Protein AF-A0A0R2EYM8-F1 (afdb_monomer)

Structure (mmCIF, N/CA/C/O backbone):
data_AF-A0A0R2EYM8-F1
#
_entry.id   AF-A0A0R2EYM8-F1
#
loop_
_atom_site.group_PDB
_atom_site.id
_atom_site.type_symbol
_atom_site.label_atom_id
_atom_site.label_alt_id
_atom_site.label_comp_id
_atom_site.label_asym_id
_atom_site.label_entity_id
_atom_site.label_seq_id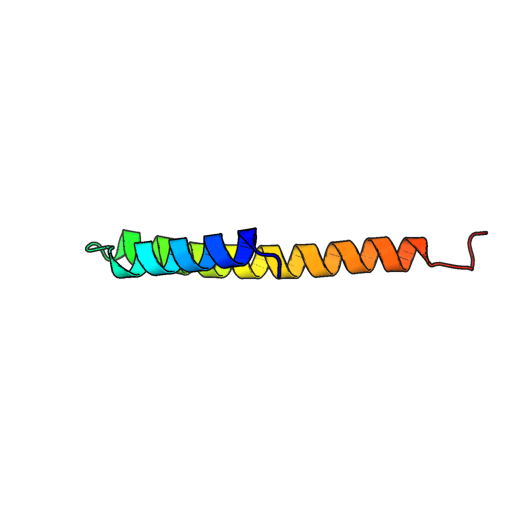
_atom_site.pdbx_PDB_ins_code
_atom_site.Cartn_x
_atom_site.Cartn_y
_atom_site.Cartn_z
_atom_site.occupancy
_atom_site.B_iso_or_equiv
_atom_site.auth_seq_id
_atom_site.auth_comp_id
_atom_site.auth_asym_id
_atom_site.auth_atom_id
_atom_site.pdbx_PDB_model_num
ATOM 1 N N . MET A 1 1 ? 10.264 4.620 -8.780 1.00 78.00 1 MET A N 1
ATOM 2 C CA . MET A 1 1 ? 8.870 4.814 -8.331 1.00 78.00 1 MET A CA 1
ATOM 3 C C . MET A 1 1 ? 8.319 6.153 -8.800 1.00 78.00 1 MET A C 1
ATOM 5 O O . MET A 1 1 ? 8.793 7.199 -8.349 1.00 78.00 1 MET A O 1
ATOM 9 N N . ASP A 1 2 ? 7.358 6.105 -9.723 1.00 91.25 2 ASP A N 1
ATOM 10 C CA . ASP A 1 2 ? 6.697 7.280 -10.303 1.00 91.25 2 ASP A CA 1
ATOM 11 C C . ASP A 1 2 ? 5.790 8.030 -9.304 1.00 91.25 2 ASP A C 1
ATOM 13 O O . ASP A 1 2 ? 5.536 7.584 -8.179 1.00 91.25 2 ASP A O 1
ATOM 17 N N . GLU A 1 3 ? 5.347 9.220 -9.712 1.00 94.81 3 GLU A N 1
ATOM 18 C CA . GLU A 1 3 ? 4.506 10.115 -8.911 1.00 94.81 3 GLU A CA 1
ATOM 19 C C . GLU A 1 3 ? 3.123 9.517 -8.621 1.00 94.81 3 GLU A C 1
ATOM 21 O O . GLU A 1 3 ? 2.637 9.609 -7.494 1.00 94.81 3 GLU A O 1
ATOM 26 N N . THR A 1 4 ? 2.524 8.831 -9.594 1.00 95.31 4 THR A N 1
ATOM 27 C CA . THR A 1 4 ? 1.212 8.189 -9.448 1.00 95.31 4 THR A CA 1
ATOM 28 C C . THR A 1 4 ? 1.234 7.102 -8.379 1.00 95.31 4 THR A C 1
ATOM 30 O O . THR A 1 4 ? 0.328 7.014 -7.554 1.00 95.31 4 THR A O 1
ATOM 33 N N . THR A 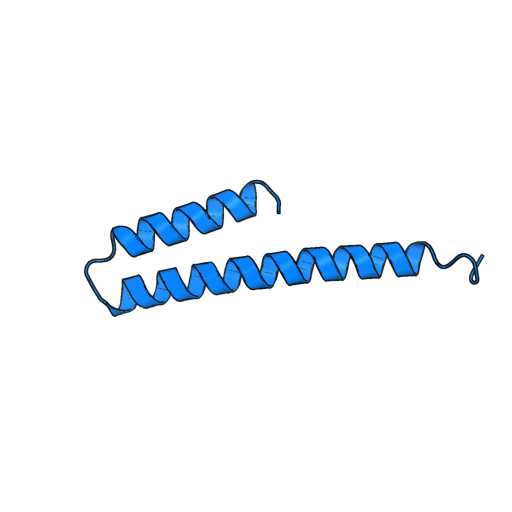1 5 ? 2.289 6.299 -8.340 1.00 96.31 5 THR A N 1
ATOM 34 C CA . THR A 1 5 ? 2.440 5.211 -7.381 1.00 96.31 5 THR A CA 1
ATOM 35 C C . THR A 1 5 ? 2.679 5.756 -5.976 1.00 96.31 5 THR A C 1
ATOM 37 O O . THR A 1 5 ? 2.114 5.237 -5.016 1.00 96.31 5 THR A O 1
ATOM 40 N N . LYS A 1 6 ? 3.457 6.839 -5.835 1.00 97.12 6 LYS A N 1
ATOM 41 C CA . LYS A 1 6 ? 3.609 7.542 -4.549 1.00 97.12 6 LYS A CA 1
ATOM 42 C C . LYS A 1 6 ? 2.275 8.089 -4.050 1.00 97.12 6 LYS A C 1
ATOM 44 O O . LYS A 1 6 ? 1.937 7.871 -2.891 1.00 97.12 6 LYS A O 1
ATOM 49 N N . TRP A 1 7 ? 1.513 8.736 -4.930 1.00 97.75 7 TRP A N 1
ATOM 50 C CA . TRP A 1 7 ? 0.179 9.235 -4.606 1.00 97.75 7 TRP A CA 1
ATOM 51 C C . TRP A 1 7 ? -0.763 8.100 -4.174 1.00 97.75 7 TRP A C 1
ATOM 53 O O . TRP A 1 7 ? -1.423 8.214 -3.148 1.00 97.75 7 TRP A O 1
ATOM 63 N N . LEU A 1 8 ? -0.768 6.963 -4.877 1.00 97.94 8 LEU A N 1
ATOM 64 C CA . LEU A 1 8 ? -1.581 5.798 -4.506 1.00 97.94 8 LEU A CA 1
ATOM 65 C C . LEU A 1 8 ? -1.210 5.218 -3.133 1.00 97.94 8 LEU A C 1
ATOM 67 O O . LEU A 1 8 ? -2.101 4.830 -2.376 1.00 97.94 8 LEU A O 1
ATOM 71 N N . LEU A 1 9 ? 0.084 5.152 -2.800 1.00 98.19 9 LEU A N 1
ATOM 72 C CA . LEU A 1 9 ? 0.520 4.699 -1.476 1.00 98.19 9 LEU A CA 1
ATOM 73 C C . LEU A 1 9 ? 0.047 5.629 -0.363 1.00 98.19 9 LEU A C 1
ATOM 75 O O . LEU A 1 9 ? -0.414 5.140 0.667 1.00 98.19 9 LEU A O 1
ATOM 79 N N . ASP A 1 10 ? 0.162 6.937 -0.579 1.00 98.12 10 ASP A N 1
ATOM 80 C CA . ASP A 1 10 ? -0.291 7.949 0.371 1.00 98.12 10 ASP A CA 1
ATOM 81 C C . ASP A 1 10 ? -1.807 7.860 0.586 1.00 98.12 10 ASP A C 1
ATOM 83 O O . ASP A 1 10 ? -2.271 7.786 1.720 1.00 98.12 10 ASP A O 1
ATOM 87 N N . GLN A 1 11 ? -2.588 7.724 -0.491 1.00 98.50 11 GLN A N 1
ATOM 88 C CA . GLN A 1 11 ? -4.036 7.551 -0.378 1.00 98.50 11 GLN A CA 1
ATOM 89 C C . GLN A 1 11 ? -4.416 6.273 0.377 1.00 98.50 11 GLN A C 1
ATOM 91 O O . GLN A 1 11 ? -5.294 6.316 1.236 1.00 98.50 11 GLN A O 1
ATOM 96 N N . ALA A 1 12 ? -3.748 5.147 0.115 1.00 98.25 12 ALA A N 1
ATOM 97 C CA 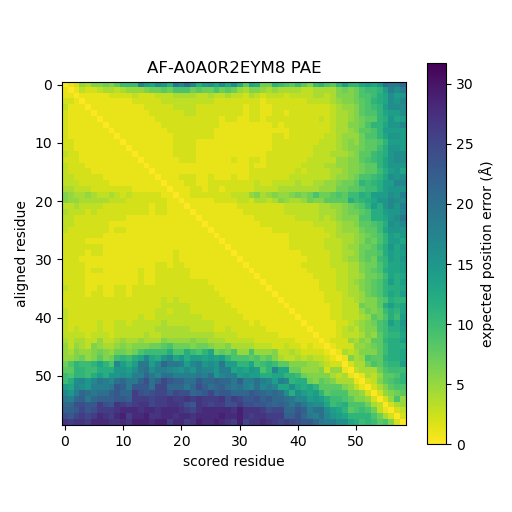. ALA A 1 12 ? -3.991 3.916 0.866 1.00 98.25 12 ALA A CA 1
ATOM 98 C C . ALA A 1 12 ? -3.662 4.086 2.362 1.00 98.25 12 ALA A C 1
ATOM 100 O O . ALA A 1 12 ? -4.394 3.592 3.215 1.00 98.25 12 ALA A O 1
ATOM 101 N N . GLU A 1 13 ? -2.600 4.817 2.701 1.00 98.19 13 GLU A N 1
ATOM 102 C CA . GLU A 1 13 ? -2.228 5.106 4.089 1.00 98.19 13 GLU A CA 1
ATOM 103 C C . GLU A 1 13 ? -3.228 6.043 4.784 1.00 98.19 13 GLU A C 1
ATOM 105 O O . GLU A 1 13 ? -3.658 5.753 5.902 1.00 98.19 13 GLU A O 1
ATOM 110 N N . VAL A 1 14 ? -3.673 7.105 4.107 1.00 98.44 14 VAL A N 1
ATOM 111 C CA . VAL A 1 14 ? -4.709 8.024 4.604 1.00 98.44 14 VAL A CA 1
ATOM 112 C C . VAL A 1 14 ? -6.016 7.280 4.878 1.00 98.44 14 VAL A C 1
ATOM 114 O O . VAL A 1 14 ? -6.601 7.441 5.949 1.00 98.44 14 VAL A O 1
ATOM 117 N N . GLN A 1 15 ? -6.454 6.423 3.956 1.00 98.44 15 GLN A N 1
ATOM 118 C CA . GLN A 1 15 ? -7.677 5.635 4.126 1.00 98.44 15 GLN A CA 1
ATOM 119 C C . GLN A 1 15 ? -7.537 4.596 5.249 1.00 98.44 15 GLN A C 1
ATOM 121 O O . GLN A 1 15 ? -8.444 4.447 6.066 1.00 98.44 15 GLN A O 1
ATOM 126 N N . ALA A 1 16 ? -6.375 3.943 5.376 1.00 98.19 16 ALA A N 1
ATOM 127 C CA . ALA A 1 16 ? -6.096 3.041 6.495 1.00 98.19 16 ALA A CA 1
ATOM 128 C C . ALA A 1 16 ? -6.137 3.759 7.855 1.00 98.19 16 ALA A C 1
ATOM 130 O O . ALA A 1 16 ? -6.556 3.165 8.849 1.00 98.19 16 ALA A O 1
ATOM 131 N N . ALA A 1 17 ? -5.688 5.016 7.911 1.00 98.12 17 ALA A N 1
ATOM 132 C CA . ALA A 1 17 ? -5.694 5.827 9.126 1.00 98.12 17 ALA A CA 1
ATOM 133 C C . ALA A 1 17 ? -7.096 6.341 9.499 1.00 98.12 17 ALA A C 1
ATOM 135 O O . ALA A 1 17 ? -7.377 6.534 10.680 1.00 98.12 17 ALA A O 1
ATOM 136 N N . GLN A 1 18 ? -7.965 6.560 8.508 1.00 98.19 18 GLN A N 1
ATOM 137 C CA . GLN A 1 18 ? -9.347 7.011 8.708 1.00 98.19 18 GLN A CA 1
ATOM 138 C C . GLN A 1 18 ? -10.332 5.858 8.952 1.00 98.19 18 GLN A C 1
ATOM 140 O O . GLN A 1 18 ? -11.423 6.087 9.475 1.00 98.19 18 GLN A O 1
ATOM 145 N N . ALA A 1 19 ? -9.958 4.627 8.596 1.00 97.81 19 ALA A N 1
ATOM 146 C CA . ALA A 1 19 ? -10.782 3.444 8.791 1.00 97.81 19 ALA A CA 1
ATOM 147 C C . ALA A 1 19 ? -11.066 3.181 10.280 1.00 97.81 19 ALA A C 1
ATOM 149 O O . ALA A 1 19 ? -10.155 3.018 11.097 1.00 97.81 19 ALA A O 1
ATOM 150 N N . THR A 1 20 ? -12.352 3.108 10.625 1.00 96.62 20 THR A N 1
ATOM 151 C CA . THR A 1 20 ? -12.828 2.808 11.983 1.00 96.62 20 THR A CA 1
ATOM 152 C C . THR A 1 20 ? -13.008 1.309 12.210 1.00 96.62 20 THR A C 1
ATOM 154 O O . THR A 1 20 ? -12.759 0.826 13.315 1.00 96.62 20 THR A O 1
ATOM 157 N N . ALA A 1 21 ? -13.406 0.570 11.171 1.00 98.19 21 ALA A N 1
ATOM 158 C CA . ALA A 1 21 ? -13.483 -0.883 11.189 1.00 98.19 21 ALA A CA 1
ATOM 159 C C . ALA A 1 21 ? -12.106 -1.509 10.936 1.00 98.19 21 ALA A C 1
ATOM 161 O O . ALA A 1 21 ? -11.287 -1.005 10.159 1.00 98.19 21 ALA A O 1
ATOM 162 N N . TYR A 1 22 ? -11.852 -2.636 11.598 1.00 96.69 22 TYR A N 1
ATOM 163 C CA . TYR A 1 22 ? -10.589 -3.356 11.460 1.00 96.69 22 TYR A CA 1
ATOM 164 C C . TYR A 1 22 ? -10.398 -3.877 10.033 1.00 96.69 22 TYR A C 1
ATOM 166 O O . TYR A 1 22 ? -9.301 -3.793 9.485 1.00 96.69 22 TYR A O 1
ATOM 174 N N . GLU A 1 23 ? -11.468 -4.389 9.436 1.00 98.12 23 GLU A N 1
ATOM 175 C CA . GLU A 1 23 ? -11.497 -4.991 8.110 1.00 98.12 23 GLU A CA 1
ATOM 176 C C . GLU A 1 23 ? -11.087 -3.981 7.036 1.00 98.12 23 GLU A C 1
ATOM 178 O O . GLU A 1 23 ? -10.235 -4.282 6.200 1.00 98.12 23 GLU A O 1
ATOM 183 N N . ASP A 1 24 ? -11.609 -2.757 7.122 1.00 97.62 24 ASP A N 1
ATOM 184 C CA . ASP A 1 24 ? -11.281 -1.671 6.198 1.00 97.62 24 ASP A CA 1
ATOM 185 C C . ASP A 1 24 ? -9.816 -1.248 6.347 1.00 97.62 24 ASP A C 1
ATOM 187 O O . ASP A 1 24 ? -9.082 -1.117 5.364 1.00 97.62 24 ASP A O 1
ATOM 191 N N . ARG A 1 25 ? -9.337 -1.111 7.590 1.00 98.31 25 ARG A N 1
ATOM 192 C CA . ARG A 1 25 ? -7.927 -0.803 7.848 1.00 98.31 25 ARG A CA 1
ATOM 193 C C . ARG A 1 25 ? -7.009 -1.895 7.300 1.00 98.31 25 ARG A C 1
ATOM 195 O O . ARG A 1 25 ? -6.002 -1.587 6.663 1.00 98.31 25 ARG A O 1
ATOM 202 N N . ALA A 1 26 ? -7.342 -3.162 7.539 1.00 98.31 26 ALA A N 1
ATOM 203 C CA . ALA A 1 26 ? -6.581 -4.304 7.045 1.00 98.31 26 ALA A CA 1
ATOM 204 C C . ALA A 1 26 ? -6.559 -4.341 5.511 1.00 98.31 26 ALA A C 1
ATOM 206 O O . ALA A 1 26 ? -5.501 -4.573 4.921 1.00 98.31 26 ALA A O 1
ATOM 207 N N . PHE A 1 27 ? -7.690 -4.040 4.869 1.00 98.62 27 PHE A N 1
ATOM 208 C CA . PHE A 1 27 ? -7.785 -3.918 3.419 1.00 98.62 27 PHE A CA 1
ATOM 209 C C . PHE A 1 27 ? -6.826 -2.854 2.877 1.00 98.62 27 PHE A C 1
ATOM 211 O O . PHE A 1 27 ? -6.019 -3.157 1.999 1.00 98.62 27 PHE A O 1
ATOM 218 N N . PHE A 1 28 ? -6.846 -1.634 3.418 1.00 98.62 28 PHE A N 1
ATOM 219 C CA . PHE A 1 28 ? -5.990 -0.558 2.913 1.00 98.62 28 PHE A CA 1
ATOM 220 C C . PHE A 1 28 ? -4.496 -0.806 3.161 1.00 98.62 28 PHE A C 1
ATOM 222 O O . PHE A 1 28 ? -3.661 -0.478 2.313 1.00 98.62 28 PHE A O 1
ATOM 229 N N . LEU A 1 29 ? -4.140 -1.461 4.270 1.00 98.44 29 LEU A N 1
ATOM 230 C CA . LEU A 1 29 ? -2.762 -1.897 4.511 1.00 98.44 29 LEU A CA 1
ATOM 231 C C . LEU A 1 29 ? -2.314 -2.961 3.496 1.00 98.44 29 LEU A C 1
ATOM 233 O O . LEU A 1 29 ? -1.213 -2.867 2.949 1.00 98.44 29 LEU A O 1
ATOM 237 N N . ALA A 1 30 ? -3.170 -3.942 3.197 1.00 98.50 30 ALA A N 1
ATOM 238 C CA . ALA A 1 30 ? -2.891 -4.948 2.175 1.00 98.50 30 ALA A CA 1
ATOM 239 C C . ALA A 1 30 ? -2.800 -4.326 0.772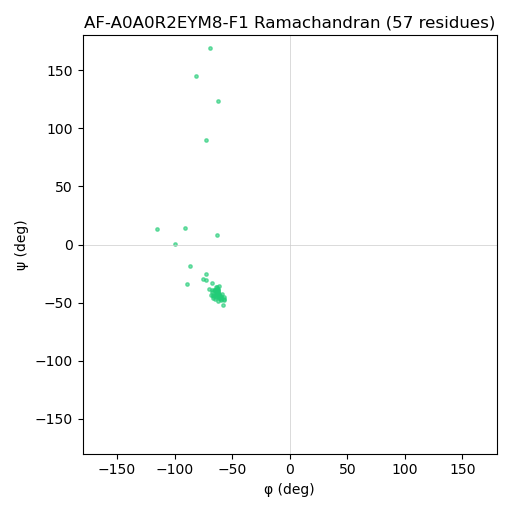 1.00 98.50 30 ALA A C 1
ATOM 241 O O . ALA A 1 30 ? -1.915 -4.681 -0.009 1.00 98.50 30 ALA A O 1
ATOM 242 N N . LEU A 1 31 ? -3.660 -3.350 0.467 1.00 98.50 31 LEU A N 1
ATOM 243 C CA . LEU A 1 31 ? -3.629 -2.594 -0.782 1.00 98.50 31 LEU A CA 1
ATOM 244 C C . LEU A 1 31 ? -2.304 -1.841 -0.949 1.00 98.50 31 LEU A C 1
ATOM 246 O O . LEU A 1 31 ? -1.689 -1.916 -2.012 1.00 98.50 31 LEU A O 1
ATOM 250 N N . ARG A 1 32 ? -1.818 -1.172 0.102 1.00 98.31 32 ARG A N 1
ATOM 251 C CA . ARG A 1 32 ? -0.511 -0.498 0.095 1.00 98.31 32 ARG A CA 1
ATOM 252 C C . ARG A 1 32 ? 0.620 -1.472 -0.249 1.00 98.31 32 ARG A C 1
ATOM 254 O O . ARG A 1 32 ? 1.437 -1.183 -1.124 1.00 98.31 32 ARG A O 1
ATOM 261 N N . GLN A 1 33 ? 0.636 -2.643 0.390 1.00 98.19 33 GLN A N 1
ATOM 262 C CA . GLN A 1 33 ? 1.626 -3.689 0.113 1.00 98.19 33 GLN A CA 1
ATOM 263 C C . GLN A 1 33 ? 1.526 -4.211 -1.329 1.00 98.19 33 GLN A C 1
ATOM 265 O O . GLN A 1 33 ? 2.542 -4.461 -1.989 1.00 98.19 33 GLN A O 1
ATOM 270 N N . PHE A 1 34 ? 0.303 -4.364 -1.838 1.00 98.31 34 PHE A N 1
ATOM 271 C CA . PHE A 1 34 ? 0.060 -4.770 -3.216 1.00 98.31 34 PHE A CA 1
ATOM 272 C C . PHE A 1 34 ? 0.620 -3.746 -4.212 1.00 98.31 34 PHE A C 1
ATOM 274 O O . PHE A 1 34 ? 1.370 -4.139 -5.107 1.00 98.31 34 PHE A O 1
ATOM 281 N N . ILE A 1 35 ? 0.334 -2.452 -4.025 1.00 97.81 35 ILE A N 1
ATOM 282 C CA . ILE A 1 35 ? 0.831 -1.361 -4.882 1.00 97.81 35 ILE A CA 1
ATOM 283 C C . ILE A 1 35 ? 2.363 -1.364 -4.929 1.00 97.81 35 ILE A C 1
ATOM 285 O O . ILE A 1 35 ? 2.938 -1.345 -6.016 1.00 97.81 35 ILE A O 1
ATOM 289 N N . GLN A 1 36 ? 3.033 -1.461 -3.774 1.00 97.25 36 GLN A N 1
ATOM 290 C CA . GLN A 1 36 ? 4.500 -1.544 -3.713 1.00 97.25 36 GLN A CA 1
ATOM 291 C C . GLN A 1 36 ? 5.035 -2.728 -4.518 1.00 97.25 36 GLN A C 1
ATOM 293 O O . GLN A 1 36 ? 5.966 -2.583 -5.307 1.00 97.25 36 GLN A O 1
ATOM 298 N N . THR A 1 37 ? 4.405 -3.892 -4.364 1.00 97.62 37 THR A N 1
ATOM 299 C CA . THR A 1 37 ? 4.813 -5.109 -5.070 1.00 97.62 37 THR A CA 1
ATOM 300 C C . THR A 1 37 ? 4.642 -4.968 -6.584 1.00 97.62 37 THR A C 1
ATOM 302 O O . THR A 1 37 ? 5.521 -5.386 -7.338 1.00 97.62 37 THR A O 1
ATOM 305 N N . GLN A 1 38 ? 3.537 -4.377 -7.050 1.00 96.94 38 GLN A N 1
ATOM 306 C CA . GLN A 1 38 ? 3.333 -4.147 -8.483 1.00 96.94 38 GLN A CA 1
ATOM 307 C C . GLN A 1 38 ? 4.340 -3.143 -9.045 1.00 96.94 38 GLN A C 1
ATOM 309 O O . GLN A 1 38 ? 4.870 -3.373 -10.128 1.00 96.94 38 GLN A O 1
ATOM 314 N N . ALA A 1 39 ? 4.659 -2.084 -8.298 1.00 95.62 39 ALA A N 1
ATOM 315 C CA . ALA A 1 39 ? 5.648 -1.094 -8.712 1.00 95.62 39 ALA A CA 1
ATOM 316 C C . ALA A 1 39 ? 7.026 -1.731 -8.931 1.00 95.62 39 ALA A C 1
ATOM 318 O O . ALA A 1 39 ? 7.641 -1.538 -9.977 1.00 95.62 39 ALA A O 1
ATOM 319 N N . THR A 1 40 ? 7.474 -2.571 -7.991 1.00 95.00 40 THR A N 1
ATOM 320 C CA . THR A 1 40 ? 8.735 -3.312 -8.130 1.00 95.00 40 THR A CA 1
ATOM 321 C C . THR A 1 40 ? 8.721 -4.246 -9.339 1.00 95.00 40 THR A C 1
ATOM 323 O O . THR A 1 40 ? 9.696 -4.300 -10.084 1.00 95.00 40 THR A O 1
ATOM 326 N N . ARG A 1 41 ? 7.617 -4.968 -9.570 1.00 95.12 41 ARG A N 1
ATOM 327 C CA . ARG A 1 41 ? 7.485 -5.859 -10.736 1.00 95.12 41 ARG A CA 1
ATOM 328 C C . ARG A 1 41 ? 7.527 -5.095 -12.053 1.00 95.12 41 ARG A C 1
ATOM 330 O O . ARG A 1 41 ? 8.111 -5.586 -13.012 1.00 95.12 41 ARG A O 1
ATOM 337 N N . LEU A 1 42 ? 6.923 -3.911 -12.099 1.00 93.25 42 LEU A N 1
ATOM 338 C CA . LEU A 1 42 ? 6.938 -3.065 -13.285 1.00 93.25 42 LEU A CA 1
ATOM 339 C C . LEU A 1 42 ? 8.355 -2.563 -13.586 1.00 93.25 42 LEU A C 1
ATOM 341 O O . LEU A 1 42 ? 8.805 -2.681 -14.721 1.00 93.25 42 LEU A O 1
ATOM 345 N N . GLU A 1 43 ? 9.081 -2.087 -12.569 1.00 90.38 43 GLU A N 1
ATOM 346 C CA . GLU A 1 43 ? 10.487 -1.674 -12.706 1.00 90.38 43 GLU A CA 1
ATOM 347 C C . GLU A 1 43 ? 11.372 -2.831 -13.209 1.00 90.38 43 GLU A C 1
ATOM 349 O O . GLU A 1 43 ? 12.188 -2.644 -14.111 1.00 90.38 43 GLU A O 1
ATOM 354 N N . GLN A 1 44 ? 11.170 -4.045 -12.686 1.00 90.12 44 GLN A N 1
ATOM 355 C CA . GLN A 1 44 ? 11.883 -5.244 -13.140 1.00 90.12 44 GLN A CA 1
ATOM 356 C C . GLN A 1 44 ? 11.545 -5.607 -14.592 1.00 90.12 4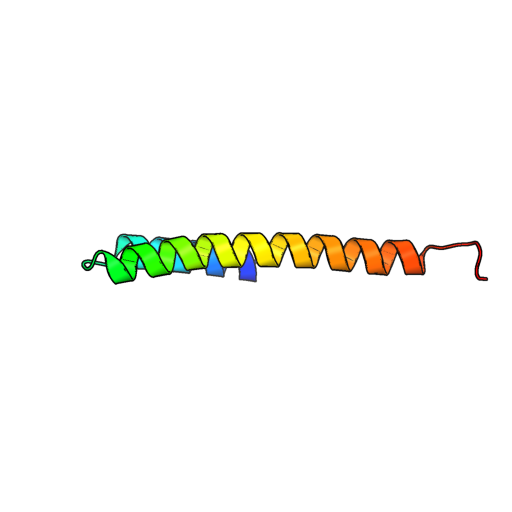4 GLN A C 1
ATOM 358 O O . GLN A 1 44 ? 12.449 -5.845 -15.389 1.00 90.12 44 GLN A O 1
ATOM 363 N N . ALA A 1 45 ? 10.259 -5.612 -14.955 1.00 89.31 45 ALA A N 1
ATOM 364 C CA . ALA A 1 45 ? 9.816 -5.933 -16.309 1.00 89.31 45 ALA A CA 1
ATOM 365 C C . ALA A 1 45 ? 10.345 -4.926 -17.342 1.00 89.31 45 ALA A C 1
ATOM 367 O O . ALA A 1 45 ? 10.787 -5.332 -18.416 1.00 89.31 45 ALA A O 1
ATOM 368 N N . GLN A 1 46 ? 10.358 -3.632 -17.004 1.00 85.94 46 GLN A N 1
ATOM 369 C CA . GLN A 1 46 ? 10.952 -2.585 -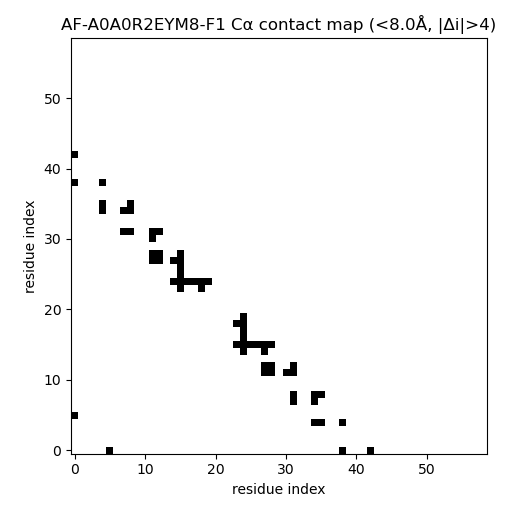17.838 1.00 85.94 46 GLN A CA 1
ATOM 370 C C . GLN A 1 46 ? 12.449 -2.853 -18.066 1.00 85.94 46 GLN A C 1
ATOM 372 O O . GLN A 1 46 ? 12.905 -2.868 -19.207 1.00 85.94 46 GLN A O 1
ATOM 377 N N . GLY A 1 47 ? 13.194 -3.159 -16.997 1.00 81.62 47 GLY A N 1
ATOM 378 C CA . GLY A 1 47 ? 14.621 -3.480 -17.085 1.00 81.62 47 GLY A CA 1
ATOM 379 C C . GLY A 1 47 ? 14.922 -4.743 -17.900 1.00 81.62 47 GLY A C 1
ATOM 380 O O . GLY A 1 47 ? 15.900 -4.775 -18.646 1.00 81.62 47 GLY A O 1
ATOM 381 N N . GLU A 1 48 ? 14.080 -5.777 -17.815 1.00 80.81 48 GLU A N 1
ATOM 382 C CA . GLU A 1 48 ? 14.216 -6.975 -18.652 1.00 80.81 48 GLU A CA 1
ATOM 383 C C . GLU A 1 48 ? 13.951 -6.692 -20.135 1.00 80.81 48 GLU A C 1
ATOM 385 O O . GLU A 1 48 ? 14.655 -7.224 -20.996 1.00 80.81 48 GLU A O 1
ATOM 390 N N . VAL A 1 49 ? 12.940 -5.878 -20.448 1.00 75.19 49 VAL A N 1
ATOM 391 C CA . VAL A 1 49 ? 12.629 -5.483 -21.830 1.00 75.19 49 VAL A CA 1
ATOM 392 C C . VAL A 1 49 ? 13.775 -4.664 -22.421 1.00 75.19 49 VAL A C 1
ATOM 394 O O . VAL A 1 49 ? 14.218 -4.962 -23.535 1.00 75.19 49 VAL A O 1
ATOM 397 N N . ASP A 1 50 ? 14.312 -3.705 -21.669 1.00 72.31 50 ASP A N 1
ATOM 398 C CA . ASP A 1 50 ? 15.436 -2.876 -22.109 1.00 72.31 50 ASP A CA 1
ATOM 399 C C . ASP A 1 50 ? 16.717 -3.712 -22.267 1.00 72.31 50 ASP A C 1
ATOM 401 O O . ASP A 1 50 ? 17.386 -3.633 -23.297 1.00 72.31 50 ASP A O 1
ATOM 405 N N . GLY A 1 51 ? 17.018 -4.604 -21.317 1.00 71.56 51 GLY A N 1
ATOM 406 C CA . GLY A 1 51 ? 18.185 -5.490 -21.377 1.00 71.56 51 GLY A CA 1
ATOM 407 C C . GLY A 1 51 ? 18.151 -6.488 -22.541 1.00 71.56 51 GLY A C 1
ATOM 408 O O . GLY A 1 51 ? 19.183 -6.744 -23.158 1.00 71.56 51 GLY A O 1
ATOM 409 N N . ARG A 1 52 ? 16.971 -7.018 -22.897 1.00 66.75 52 ARG A N 1
ATOM 410 C CA . ARG A 1 52 ? 16.798 -7.874 -24.089 1.00 66.75 52 ARG A CA 1
ATOM 411 C C . ARG A 1 52 ? 16.868 -7.077 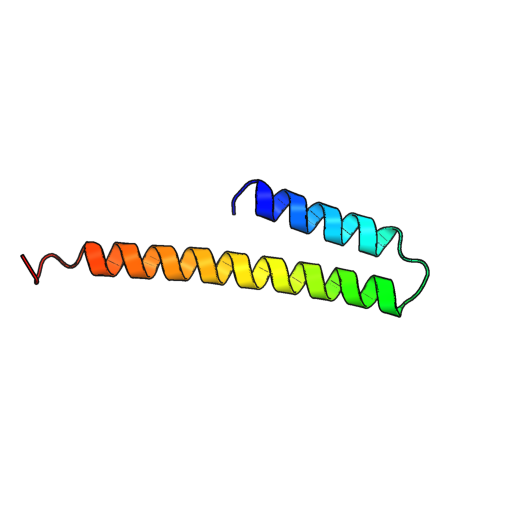-25.392 1.00 66.75 52 ARG A C 1
ATOM 413 O O . ARG A 1 52 ? 17.301 -7.615 -26.407 1.00 66.75 52 ARG A O 1
ATOM 420 N N . SER A 1 53 ? 16.448 -5.813 -25.368 1.00 61.00 53 SER A N 1
ATOM 421 C CA . SER A 1 53 ? 16.543 -4.907 -26.521 1.00 61.00 53 SER A CA 1
ATOM 422 C C . SER A 1 53 ? 17.986 -4.453 -26.777 1.00 61.00 53 SER A C 1
ATOM 424 O O . SER A 1 53 ? 18.347 -4.159 -27.913 1.00 61.00 53 SER A O 1
ATOM 426 N N . TRP A 1 54 ? 18.826 -4.456 -25.738 1.00 59.06 54 TRP A N 1
ATOM 427 C CA . TRP A 1 54 ? 20.264 -4.178 -25.798 1.00 59.06 54 TRP A CA 1
ATOM 428 C C . TRP A 1 54 ? 21.134 -5.434 -26.012 1.00 59.06 54 TRP A C 1
ATOM 430 O O . TRP A 1 54 ? 22.349 -5.373 -25.843 1.00 59.06 54 TRP A O 1
ATOM 440 N N . ASP A 1 55 ? 20.561 -6.581 -26.403 1.00 63.53 55 ASP A N 1
ATOM 441 C CA . ASP A 1 55 ? 21.353 -7.759 -26.780 1.00 63.53 55 ASP A CA 1
ATOM 442 C C . ASP A 1 55 ? 22.022 -7.545 -28.150 1.00 63.53 55 ASP A C 1
ATOM 444 O O . ASP A 1 55 ? 21.493 -7.876 -29.215 1.00 63.53 55 ASP A O 1
ATOM 448 N N . HIS A 1 56 ? 23.234 -6.991 -28.108 1.00 56.34 56 HIS A N 1
ATOM 449 C CA . HIS A 1 56 ? 24.101 -6.721 -29.256 1.00 56.34 56 HIS A CA 1
ATOM 450 C C . HIS A 1 56 ? 24.558 -7.980 -30.023 1.00 56.34 56 HIS A C 1
ATOM 452 O O . HIS A 1 56 ? 25.451 -7.885 -30.859 1.00 56.34 56 HIS A O 1
ATOM 458 N N . ARG A 1 57 ? 24.033 -9.173 -29.727 1.00 58.28 57 ARG A N 1
ATOM 459 C CA . ARG A 1 57 ? 24.356 -10.415 -30.450 1.00 58.28 57 ARG A CA 1
ATOM 460 C C . ARG A 1 57 ? 23.300 -10.796 -31.492 1.00 58.28 57 ARG A C 1
ATOM 462 O O . ARG A 1 57 ? 23.445 -11.832 -32.135 1.00 58.28 57 ARG A O 1
ATOM 469 N N . ARG A 1 58 ? 22.240 -9.990 -31.651 1.00 51.53 58 ARG A N 1
ATOM 470 C CA . ARG A 1 58 ? 21.157 -10.205 -32.636 1.00 51.53 58 ARG A CA 1
ATOM 471 C C . ARG A 1 58 ? 21.047 -9.127 -33.729 1.00 51.53 58 ARG A C 1
ATOM 473 O O .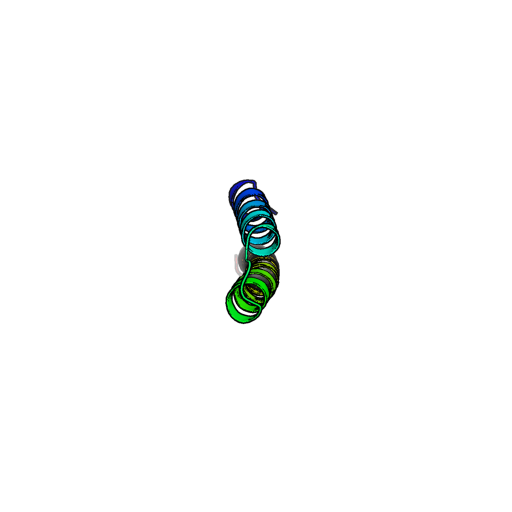 ARG A 1 58 ? 20.040 -9.129 -34.435 1.00 51.53 58 ARG A O 1
ATOM 480 N N . TRP A 1 59 ? 22.042 -8.254 -33.887 1.00 57.28 59 TRP A N 1
ATOM 481 C CA . TRP A 1 59 ? 22.169 -7.351 -35.043 1.00 57.28 59 TRP A CA 1
ATOM 482 C C . TRP A 1 59 ? 23.315 -7.803 -35.946 1.00 57.28 59 TRP A C 1
ATOM 484 O O . TRP A 1 59 ? 24.334 -8.283 -35.398 1.00 57.28 59 TRP A O 1
#

Foldseek 3Di:
DDPVLVVLLVVLVVQLVVDPDPVSVVVSVVVSVVSVVVVVVVVVVVVVVVVVVPPPPPD

Mean predicted aligned error: 6.18 Å

Sequence (59 aa):
MDETTKWLLDQAEVQAAQATAYEDRAFFLALRQFIQTQATRLEQAQGEVDGRSWDHRRW

Solvent-accessible surface area (backbone atoms only — not comparable to full-atom values): 3334 Å² total; per-residue (Å²): 137,57,71,68,59,52,52,51,41,51,52,26,51,54,51,26,71,68,39,85,51,68,68,55,22,51,48,25,52,51,48,34,54,48,53,54,52,50,52,55,52,50,56,5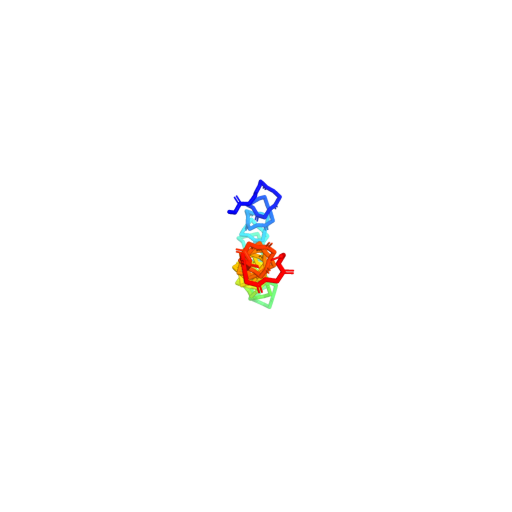1,53,52,51,52,54,52,54,62,72,63,48,80,85,79,115

Nearest PDB structures (foldseek):
  7s5c-assembly1_E  TM=7.419E-01  e=6.992E-01  Myxococcus xanthus
  7s5c-assembly1_G  TM=7.010E-01  e=6.062E-01  Myxococcus xanthus
  5jbr-assembly1_B  TM=8.228E-01  e=2.528E+00  Beutenbergia cavernae DSM 12333
  3k6c-assembly1_A  TM=6.421E-01  e=5.163E+00  Nitrosomonas europaea

Organism: NCBI:txid1423730

Secondary structure (DSSP, 8-state):
--HHHHHHHHHHHHHHHH--SHHHHHHHHHHHHHHHHHHHHHHHHHHHHHHHHT-TT--

Radius of gyration: 17.02 Å; Cα contacts (8 Å, |Δi|>4): 31; chains: 1; bounding box: 38×20×47 Å

pLDDT: mean 89.49, std 13.79, range [51.53, 98.62]